Protein AF-A0A7W1GSH1-F1 (afdb_monomer_lite)

pLDDT: mean 82.61, std 15.24, range [41.59, 97.94]

Secondary structure (DSSP, 8-state):
---------SS--------HHHHHHHHHHHHHHHHTT----HHHHHHHHHHHHHHHHHHHHTT-

Sequence (64 aa):
MTTQAIVAPKKAKTTIYMAEEDERMLDEIFIKRLREKNKTDRSALLYEGIRLLFDKEITLSDHQ

Structure (mmCIF, N/CA/C/O backbone):
data_AF-A0A7W1GSH1-F1
#
_entry.id   AF-A0A7W1GSH1-F1
#
loop_
_atom_site.group_PDB
_atom_site.id
_atom_site.type_symbol
_atom_site.label_atom_id
_atom_site.label_alt_id
_atom_site.label_comp_id
_atom_site.label_asym_id
_atom_site.label_entity_id
_atom_site.label_seq_id
_atom_site.pdbx_PDB_ins_code
_atom_site.Cartn_x
_atom_site.Cartn_y
_atom_site.Cartn_z
_atom_site.occupancy
_atom_site.B_iso_or_equiv
_atom_site.auth_seq_id
_atom_site.auth_comp_id
_atom_site.auth_asym_id
_atom_site.auth_atom_id
_atom_site.pdbx_PDB_model_num
ATOM 1 N N . MET A 1 1 ? 23.088 -37.206 6.640 1.00 43.19 1 MET A N 1
ATOM 2 C CA . MET A 1 1 ? 22.909 -35.877 6.022 1.00 43.19 1 MET A CA 1
ATOM 3 C C . MET A 1 1 ? 21.487 -35.440 6.308 1.00 43.19 1 MET A C 1
ATOM 5 O O . MET A 1 1 ? 20.566 -36.059 5.797 1.00 43.19 1 MET A O 1
ATOM 9 N N . THR A 1 2 ? 21.299 -34.492 7.221 1.00 41.59 2 THR A N 1
ATOM 10 C CA . THR A 1 2 ? 19.964 -34.069 7.663 1.00 41.59 2 THR A CA 1
ATOM 11 C C . THR A 1 2 ? 19.517 -32.917 6.776 1.00 41.59 2 THR A C 1
ATOM 13 O O . THR A 1 2 ? 20.040 -31.812 6.890 1.00 41.59 2 THR A O 1
ATOM 16 N N . THR A 1 3 ? 18.594 -33.182 5.854 1.00 55.03 3 THR A N 1
ATOM 17 C CA . THR A 1 3 ? 17.985 -32.156 5.004 1.00 55.03 3 THR A CA 1
ATOM 18 C C . THR A 1 3 ? 17.127 -31.251 5.884 1.00 55.03 3 THR A C 1
ATOM 20 O O . THR A 1 3 ? 16.029 -31.630 6.287 1.00 55.03 3 THR A O 1
ATOM 23 N N . GLN A 1 4 ? 17.634 -30.066 6.231 1.00 52.88 4 GLN A N 1
ATOM 24 C CA . GLN A 1 4 ? 16.808 -29.015 6.818 1.00 52.88 4 GLN A CA 1
ATOM 25 C C . GLN A 1 4 ? 15.811 -28.549 5.756 1.00 52.88 4 GLN A C 1
ATOM 27 O O . GLN A 1 4 ? 16.193 -27.975 4.738 1.00 52.88 4 GLN A O 1
ATOM 32 N N . ALA A 1 5 ? 14.527 -28.812 5.991 1.00 57.53 5 ALA A N 1
ATOM 33 C CA . ALA A 1 5 ? 13.457 -28.182 5.241 1.00 57.53 5 ALA A CA 1
ATOM 34 C C . ALA A 1 5 ? 13.525 -26.672 5.500 1.00 57.53 5 ALA A C 1
ATOM 36 O O . ALA A 1 5 ? 13.270 -26.20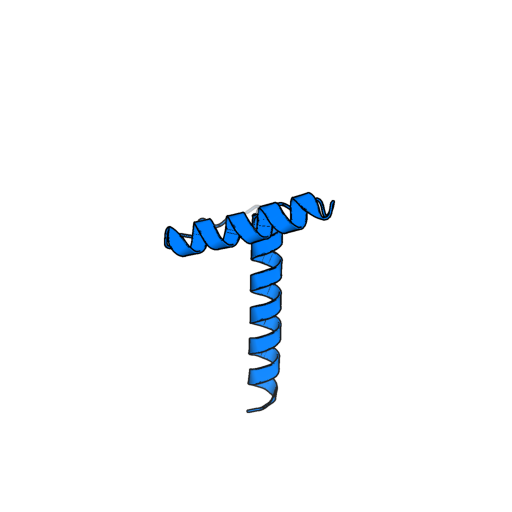6 6.611 1.00 57.53 5 ALA A O 1
ATOM 37 N N . ILE A 1 6 ? 13.911 -25.912 4.478 1.00 60.72 6 ILE A N 1
ATOM 38 C CA . ILE A 1 6 ? 13.884 -24.453 4.501 1.00 60.72 6 ILE A CA 1
ATOM 39 C C . ILE A 1 6 ? 12.404 -24.066 4.509 1.00 60.72 6 ILE A C 1
ATOM 41 O O . ILE A 1 6 ? 11.742 -24.066 3.473 1.00 60.72 6 ILE A O 1
ATOM 45 N N . VAL A 1 7 ? 11.849 -23.803 5.692 1.00 59.00 7 VAL A N 1
ATOM 46 C CA . VAL A 1 7 ? 10.499 -23.253 5.819 1.00 59.00 7 VAL A CA 1
ATOM 47 C C . VAL A 1 7 ? 10.567 -21.832 5.273 1.00 59.00 7 VAL A C 1
ATOM 49 O O . VAL A 1 7 ? 10.999 -20.914 5.969 1.00 59.00 7 VAL A O 1
ATOM 52 N N . ALA A 1 8 ? 10.209 -21.655 4.000 1.00 61.12 8 ALA A N 1
ATOM 53 C CA . ALA A 1 8 ? 10.145 -20.334 3.398 1.00 61.12 8 ALA A CA 1
ATOM 54 C C . ALA A 1 8 ? 9.223 -19.447 4.257 1.00 61.12 8 ALA A C 1
ATOM 56 O O . ALA A 1 8 ? 8.117 -19.874 4.617 1.00 61.12 8 ALA A O 1
ATOM 57 N N . PRO A 1 9 ? 9.652 -18.234 4.639 1.00 59.88 9 PRO A N 1
ATOM 58 C CA . PRO A 1 9 ? 8.800 -17.344 5.407 1.00 59.88 9 PRO A CA 1
ATOM 59 C C . PRO A 1 9 ? 7.527 -17.051 4.603 1.00 59.88 9 PRO A C 1
ATOM 61 O O . PRO A 1 9 ? 7.593 -16.614 3.459 1.00 59.88 9 PRO A O 1
ATOM 64 N N . LYS A 1 10 ? 6.354 -17.265 5.219 1.00 72.25 10 LYS A N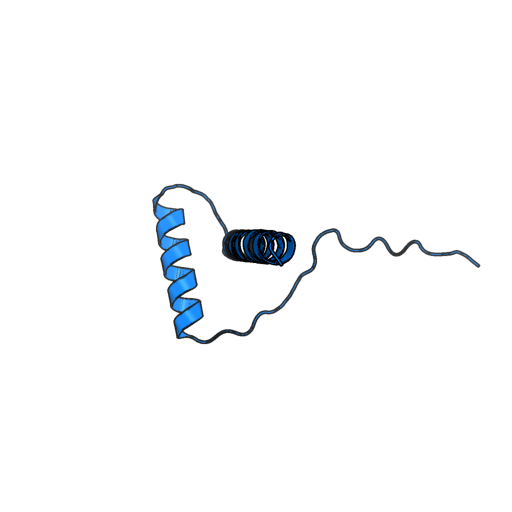 1
ATOM 65 C CA . LYS A 1 10 ? 5.020 -17.083 4.601 1.00 72.25 10 LYS A CA 1
ATOM 66 C C . LYS A 1 10 ? 4.774 -15.694 3.993 1.00 72.25 10 LYS A C 1
ATOM 68 O O . LYS A 1 10 ? 3.785 -15.514 3.291 1.00 72.25 10 LYS A O 1
ATOM 73 N N . LYS A 1 11 ? 5.601 -14.699 4.319 1.00 75.81 11 LYS A N 1
ATOM 74 C CA . LYS A 1 11 ? 5.480 -13.321 3.841 1.00 75.81 11 LYS A CA 1
ATOM 75 C C . LYS A 1 11 ? 6.857 -12.810 3.433 1.00 75.81 11 LYS A C 1
ATOM 77 O O . LYS A 1 11 ? 7.746 -12.714 4.281 1.00 75.81 11 LYS A O 1
ATOM 82 N N . ALA A 1 12 ? 7.012 -12.471 2.157 1.00 84.94 12 ALA A N 1
ATOM 83 C CA . ALA A 1 12 ? 8.176 -11.744 1.676 1.00 84.94 12 ALA A CA 1
ATOM 84 C C . ALA A 1 12 ? 8.120 -10.303 2.202 1.00 84.94 12 ALA A C 1
ATOM 86 O O . ALA A 1 12 ? 7.066 -9.667 2.182 1.00 84.94 12 ALA A O 1
ATOM 87 N N . LYS A 1 13 ? 9.252 -9.799 2.694 1.00 88.81 13 LYS A N 1
ATOM 88 C CA . LYS A 1 13 ? 9.437 -8.376 2.985 1.00 88.81 13 LYS A CA 1
ATOM 89 C C . LYS A 1 13 ? 10.273 -7.791 1.861 1.00 88.81 13 LYS A C 1
ATOM 91 O O . LYS A 1 13 ? 11.281 -8.386 1.494 1.00 88.81 13 LYS A O 1
ATOM 96 N N . THR A 1 14 ? 9.851 -6.652 1.334 1.00 89.81 14 THR A N 1
ATOM 97 C CA . THR A 1 14 ? 10.553 -5.960 0.256 1.00 89.81 14 THR A CA 1
ATOM 98 C C . THR A 1 14 ? 10.625 -4.472 0.562 1.00 89.81 14 THR A C 1
ATOM 100 O O . THR A 1 14 ? 9.725 -3.931 1.208 1.00 89.81 14 THR A O 1
ATOM 103 N N . THR A 1 15 ? 11.701 -3.834 0.115 1.00 93.19 15 THR A N 1
ATOM 104 C CA . THR A 1 15 ? 11.859 -2.380 0.151 1.00 93.19 15 THR A CA 1
ATOM 105 C C . THR A 1 15 ? 11.544 -1.851 -1.238 1.00 93.19 15 THR A C 1
ATOM 107 O O . THR A 1 15 ? 12.100 -2.339 -2.220 1.00 93.19 15 THR A O 1
ATOM 110 N N . ILE A 1 16 ? 10.655 -0.865 -1.317 1.00 91.19 16 ILE A N 1
ATOM 111 C CA . ILE A 1 16 ? 10.264 -0.221 -2.571 1.00 91.19 16 ILE A CA 1
ATOM 112 C C . ILE A 1 16 ? 10.791 1.208 -2.528 1.00 91.19 16 ILE A C 1
ATOM 114 O O . ILE A 1 16 ? 10.580 1.914 -1.545 1.00 91.19 16 ILE A O 1
ATOM 118 N N . TYR A 1 17 ? 11.486 1.606 -3.588 1.00 94.12 17 TYR A N 1
ATOM 119 C CA . TYR A 1 17 ? 11.902 2.986 -3.804 1.00 94.12 17 TYR A CA 1
ATOM 120 C C . TYR A 1 17 ? 10.909 3.629 -4.762 1.00 94.12 17 TYR A C 1
ATOM 122 O O . TYR A 1 17 ? 10.606 3.057 -5.808 1.00 94.12 17 TYR A O 1
ATOM 130 N N . MET A 1 18 ? 10.395 4.794 -4.395 1.00 94.44 18 MET A N 1
ATOM 131 C CA . MET A 1 18 ? 9.390 5.521 -5.161 1.00 94.44 18 MET A CA 1
ATOM 132 C C . MET A 1 18 ? 9.651 7.022 -5.075 1.00 94.44 18 MET A C 1
ATOM 134 O O . MET A 1 18 ? 10.379 7.470 -4.186 1.00 94.44 18 MET A O 1
ATOM 138 N N . ALA A 1 19 ? 9.132 7.774 -6.046 1.00 97.94 19 ALA A N 1
ATOM 139 C CA . ALA A 1 19 ? 9.278 9.221 -6.052 1.00 97.94 19 ALA A CA 1
ATOM 140 C C . ALA A 1 19 ? 8.490 9.839 -4.889 1.00 97.94 19 ALA A C 1
ATOM 142 O O . ALA A 1 19 ? 7.508 9.265 -4.412 1.00 97.94 19 ALA A O 1
ATOM 143 N N . GLU A 1 20 ? 8.903 11.025 -4.446 1.00 97.38 20 GLU A N 1
ATOM 144 C CA . GLU A 1 20 ? 8.243 11.709 -3.331 1.00 97.38 20 GLU A CA 1
ATOM 145 C C . GLU A 1 20 ? 6.776 12.026 -3.669 1.00 97.38 20 GLU A C 1
ATOM 147 O O . GLU A 1 20 ? 5.897 11.935 -2.814 1.00 97.38 20 GLU A O 1
ATOM 152 N N . GLU A 1 21 ? 6.482 12.336 -4.937 1.00 97.12 21 GLU A N 1
ATOM 153 C CA . GLU A 1 21 ? 5.116 12.520 -5.439 1.00 97.12 21 GLU A CA 1
ATOM 154 C C . GLU A 1 21 ? 4.244 11.278 -5.216 1.00 97.12 21 GLU A C 1
ATOM 156 O O . GLU A 1 21 ? 3.099 11.398 -4.773 1.00 97.12 21 GLU A O 1
ATOM 161 N N . ASP A 1 22 ? 4.791 10.094 -5.491 1.00 95.38 22 ASP A N 1
ATOM 162 C CA . ASP A 1 22 ? 4.068 8.828 -5.383 1.00 95.38 22 ASP A CA 1
ATOM 163 C C . ASP A 1 22 ? 3.838 8.444 -3.918 1.00 95.38 22 ASP A C 1
ATOM 165 O O . ASP A 1 22 ? 2.780 7.915 -3.566 1.00 95.38 22 ASP A O 1
ATOM 169 N N . GLU A 1 23 ? 4.806 8.736 -3.044 1.00 95.19 23 GLU A N 1
ATOM 170 C CA . GLU A 1 23 ? 4.663 8.533 -1.601 1.00 95.19 23 GLU A CA 1
ATOM 171 C C . GLU A 1 23 ? 3.569 9.442 -1.024 1.00 95.19 23 GLU A C 1
ATOM 173 O O . GLU A 1 23 ? 2.700 8.971 -0.283 1.00 95.19 23 GLU A O 1
ATOM 178 N N . ARG A 1 24 ? 3.529 10.717 -1.442 1.00 96.44 24 ARG A N 1
ATOM 179 C CA . ARG A 1 24 ? 2.457 11.652 -1.057 1.00 96.44 24 ARG A CA 1
ATOM 180 C C . ARG A 1 24 ? 1.085 11.158 -1.514 1.00 96.44 24 ARG A C 1
ATOM 182 O O . ARG A 1 24 ? 0.137 11.179 -0.730 1.00 96.44 24 ARG A O 1
ATOM 189 N N . MET A 1 25 ? 0.977 10.651 -2.742 1.00 95.44 25 MET A N 1
ATOM 190 C CA . MET A 1 25 ? -0.272 10.076 -3.248 1.00 95.44 25 MET A CA 1
ATOM 191 C C . MET A 1 25 ? -0.717 8.848 -2.430 1.00 95.44 25 MET A C 1
ATOM 193 O O . MET A 1 25 ? -1.899 8.718 -2.095 1.00 95.44 25 MET A O 1
ATOM 197 N N . LEU A 1 26 ? 0.209 7.950 -2.072 1.00 94.31 26 LEU A N 1
ATOM 198 C CA . LEU A 1 26 ? -0.091 6.792 -1.222 1.00 94.31 26 LEU A CA 1
ATOM 199 C C . LEU A 1 26 ? -0.613 7.227 0.156 1.00 94.31 26 LEU A C 1
ATOM 201 O O . LEU A 1 26 ? -1.572 6.642 0.672 1.00 94.31 26 LEU A O 1
ATOM 205 N N . ASP A 1 27 ? -0.016 8.268 0.731 1.00 94.56 27 ASP A N 1
ATOM 206 C CA . ASP A 1 27 ? -0.433 8.833 2.010 1.00 94.56 27 ASP A CA 1
ATOM 207 C C . ASP A 1 27 ? -1.836 9.450 1.955 1.00 94.56 27 ASP A C 1
ATOM 209 O O . ASP A 1 27 ? -2.634 9.235 2.870 1.00 94.56 27 ASP A O 1
ATOM 213 N N . GLU A 1 28 ? -2.198 10.141 0.873 1.00 95.31 28 GLU A N 1
ATOM 214 C CA . GLU A 1 28 ? -3.555 10.669 0.687 1.00 95.31 28 GLU A CA 1
ATOM 215 C C . GLU A 1 28 ? -4.611 9.554 0.664 1.00 95.31 28 GLU A C 1
ATOM 217 O O . GLU A 1 28 ? -5.644 9.645 1.341 1.00 95.31 28 GLU A O 1
ATOM 222 N N . ILE A 1 29 ? -4.335 8.464 -0.060 1.00 92.81 29 ILE A N 1
ATOM 223 C CA . ILE A 1 29 ? -5.213 7.286 -0.123 1.00 92.81 29 ILE A CA 1
ATOM 224 C C . ILE A 1 29 ? -5.335 6.642 1.261 1.00 92.81 29 ILE A C 1
ATOM 226 O O . ILE A 1 29 ? -6.439 6.308 1.709 1.00 92.81 29 ILE A O 1
ATOM 230 N N . PHE A 1 30 ? -4.209 6.494 1.957 1.00 93.50 30 PHE A N 1
ATOM 231 C CA . PHE A 1 30 ? -4.165 5.949 3.306 1.00 93.50 30 PHE A CA 1
ATOM 232 C C . PHE A 1 30 ? -5.000 6.777 4.289 1.00 93.50 30 PHE A C 1
ATOM 234 O O . PHE A 1 30 ? -5.854 6.226 4.991 1.00 93.50 30 PHE A O 1
ATOM 241 N N . ILE A 1 31 ? -4.824 8.101 4.295 1.00 93.19 31 ILE A N 1
ATOM 242 C CA . ILE A 1 31 ? -5.580 9.026 5.147 1.00 93.19 31 ILE A CA 1
ATOM 243 C C . ILE A 1 31 ? -7.076 8.936 4.842 1.00 93.19 31 ILE A C 1
ATOM 245 O O . ILE A 1 31 ? -7.891 8.896 5.769 1.00 93.19 31 ILE A O 1
ATOM 249 N N . LYS A 1 32 ? -7.455 8.878 3.560 1.00 91.81 32 LYS A N 1
ATOM 250 C CA . LYS A 1 32 ? -8.857 8.750 3.154 1.00 91.81 32 LYS A CA 1
ATOM 251 C C . LYS A 1 32 ? -9.488 7.472 3.715 1.00 91.81 32 LYS A C 1
ATOM 253 O O . LYS A 1 32 ? -10.516 7.556 4.386 1.00 91.81 32 LYS A O 1
ATOM 258 N N . ARG A 1 33 ? -8.847 6.311 3.537 1.00 90.00 33 ARG A N 1
ATOM 259 C CA . ARG A 1 33 ? -9.370 5.036 4.065 1.00 90.00 33 ARG A CA 1
ATOM 260 C C . ARG A 1 33 ? -9.429 4.999 5.589 1.00 90.00 33 ARG A C 1
ATOM 262 O O . ARG A 1 33 ? -10.385 4.467 6.155 1.00 90.00 33 ARG A O 1
ATOM 269 N N . LEU A 1 34 ? -8.451 5.610 6.257 1.00 88.06 34 LEU A N 1
ATOM 270 C CA . LEU A 1 34 ? -8.453 5.725 7.713 1.00 88.06 34 LEU A CA 1
ATOM 271 C C . LEU A 1 34 ? -9.672 6.522 8.210 1.00 88.06 34 LEU A C 1
ATOM 273 O O . LEU A 1 34 ? -10.321 6.117 9.176 1.00 88.06 34 LEU A O 1
ATOM 277 N N . ARG A 1 35 ? -10.022 7.621 7.526 1.00 89.25 35 ARG A N 1
ATOM 278 C CA . ARG A 1 35 ? -11.211 8.440 7.836 1.00 89.25 35 ARG A CA 1
ATOM 279 C C . ARG A 1 35 ? -12.523 7.692 7.596 1.00 89.25 35 ARG A C 1
ATOM 281 O O . ARG A 1 35 ? -13.464 7.866 8.364 1.00 89.25 35 ARG A O 1
ATOM 288 N N . GLU A 1 36 ? -12.566 6.808 6.605 1.00 91.56 36 GLU A N 1
ATOM 289 C CA . GLU A 1 36 ? -13.714 5.939 6.301 1.00 91.56 36 GLU A CA 1
ATOM 290 C C . GLU A 1 36 ? -13.889 4.778 7.311 1.00 91.56 36 GLU A C 1
ATOM 292 O O . GLU A 1 36 ? -14.700 3.880 7.098 1.00 91.56 36 GLU A O 1
ATOM 297 N N . LYS A 1 37 ? -13.150 4.788 8.437 1.00 78.00 37 LYS A N 1
ATOM 298 C CA . LYS A 1 37 ? -13.089 3.725 9.464 1.00 78.00 37 LYS A CA 1
ATOM 299 C C . LYS A 1 37 ? -12.631 2.367 8.929 1.00 78.00 37 LYS A C 1
ATOM 301 O O . LYS A 1 37 ? -12.754 1.354 9.622 1.00 78.00 37 LYS A O 1
ATOM 306 N N . ASN A 1 38 ? -12.039 2.348 7.742 1.00 74.62 38 ASN A N 1
ATOM 307 C CA . ASN A 1 38 ? -11.519 1.144 7.133 1.00 74.62 38 ASN A CA 1
ATOM 308 C C . ASN A 1 38 ? -10.065 0.974 7.584 1.00 74.62 38 ASN A C 1
ATOM 310 O O . ASN A 1 38 ? -9.135 1.422 6.914 1.00 74.62 38 ASN A O 1
ATOM 314 N N . LYS A 1 39 ? -9.879 0.419 8.794 1.00 73.00 39 LYS A N 1
ATOM 315 C CA . LYS A 1 39 ? -8.553 0.189 9.392 1.00 73.00 39 LYS A CA 1
ATOM 316 C C . LYS A 1 39 ? -7.682 -0.585 8.398 1.00 73.00 39 LYS A C 1
ATOM 318 O O . LYS A 1 39 ? -7.862 -1.783 8.214 1.00 73.00 39 LYS A O 1
ATOM 323 N N . THR A 1 40 ? -6.745 0.118 7.779 1.00 84.00 40 THR A N 1
ATOM 324 C CA . THR A 1 40 ? -5.808 -0.410 6.788 1.00 84.00 40 THR A CA 1
ATOM 325 C C . THR A 1 40 ? -4.400 0.008 7.183 1.00 84.00 40 THR A C 1
ATOM 327 O O . THR A 1 40 ? -4.226 0.958 7.945 1.00 84.00 40 THR A O 1
ATOM 330 N N . ASP A 1 41 ? -3.396 -0.686 6.665 1.00 89.75 41 ASP A N 1
ATOM 331 C CA . ASP A 1 41 ? -2.003 -0.248 6.691 1.00 89.75 41 ASP A CA 1
ATOM 332 C C . ASP A 1 41 ? -1.503 0.001 5.258 1.00 89.75 41 ASP A C 1
ATOM 334 O O . ASP A 1 41 ? -2.149 -0.405 4.287 1.00 89.75 41 ASP A O 1
ATOM 338 N N . ARG A 1 42 ? -0.368 0.697 5.110 1.00 90.62 42 ARG A N 1
ATOM 339 C CA . ARG A 1 42 ? 0.214 1.003 3.790 1.00 90.62 42 ARG A CA 1
ATOM 340 C C . ARG A 1 42 ? 0.566 -0.261 2.997 1.00 90.62 42 ARG A C 1
ATOM 342 O O . ARG A 1 42 ? 0.401 -0.283 1.783 1.00 90.62 42 ARG A O 1
ATOM 349 N N . SER A 1 43 ? 0.995 -1.328 3.669 1.00 90.69 43 SER A N 1
ATOM 350 C CA . SER A 1 43 ? 1.340 -2.595 3.011 1.00 90.69 43 SER A CA 1
ATOM 351 C C . SER A 1 43 ? 0.094 -3.286 2.461 1.00 90.69 43 SER A C 1
ATOM 353 O O . SER A 1 43 ? 0.152 -3.869 1.384 1.00 90.69 43 SER A O 1
ATOM 355 N N . ALA A 1 44 ? -1.039 -3.197 3.163 1.00 90.56 44 ALA A N 1
ATOM 356 C CA . ALA A 1 44 ? -2.323 -3.698 2.677 1.00 90.56 44 ALA A CA 1
ATOM 357 C C . ALA A 1 44 ? -2.797 -2.949 1.419 1.00 90.56 44 ALA A C 1
ATOM 359 O O . ALA A 1 44 ? -3.260 -3.589 0.477 1.00 90.56 44 ALA A O 1
ATOM 360 N N . LEU A 1 45 ? -2.614 -1.622 1.367 1.00 91.94 45 LEU A N 1
ATOM 361 C CA . LEU A 1 45 ? -2.899 -0.819 0.167 1.00 91.94 45 LEU A CA 1
ATOM 362 C C . LEU A 1 45 ? -2.037 -1.244 -1.023 1.00 91.94 45 LEU A C 1
ATOM 364 O O . LEU A 1 45 ? -2.552 -1.464 -2.116 1.00 91.94 45 LEU A O 1
ATOM 368 N N . LEU A 1 46 ? -0.729 -1.388 -0.799 1.00 92.94 46 LEU A N 1
ATOM 369 C CA . LEU A 1 46 ? 0.210 -1.823 -1.832 1.00 92.94 46 LEU A CA 1
ATOM 370 C C . LEU A 1 46 ? -0.117 -3.235 -2.324 1.00 92.94 46 LEU A C 1
ATOM 372 O O . LEU A 1 46 ? -0.126 -3.477 -3.527 1.00 92.94 46 LEU A O 1
ATOM 376 N N . TYR A 1 47 ? -0.439 -4.156 -1.414 1.00 91.19 47 TYR A N 1
ATOM 377 C CA . TYR A 1 47 ? -0.842 -5.515 -1.768 1.00 91.19 47 TYR A CA 1
ATOM 378 C C . TYR A 1 47 ? -2.111 -5.535 -2.629 1.00 91.19 47 TYR A C 1
ATOM 380 O O . TYR A 1 47 ? -2.164 -6.253 -3.625 1.00 91.19 47 TYR A O 1
ATOM 388 N N . GLU A 1 48 ? -3.116 -4.730 -2.281 1.00 91.56 48 GLU A N 1
ATOM 389 C CA . GLU A 1 48 ? -4.336 -4.602 -3.078 1.00 91.56 48 GLU A CA 1
ATOM 390 C C . GLU A 1 48 ? -4.045 -4.036 -4.470 1.00 91.56 48 GLU A C 1
ATOM 392 O O . GLU A 1 48 ? -4.510 -4.600 -5.458 1.00 91.56 48 GLU A O 1
ATOM 397 N N . GLY A 1 49 ? -3.232 -2.979 -4.558 1.00 91.19 49 GLY A N 1
ATOM 398 C CA . GLY A 1 49 ? -2.807 -2.403 -5.833 1.00 91.19 49 GLY A CA 1
ATOM 399 C C . GLY A 1 49 ? -2.084 -3.419 -6.718 1.00 91.19 49 GLY A C 1
ATOM 400 O O . GLY A 1 49 ? -2.438 -3.576 -7.883 1.00 91.19 49 GLY A O 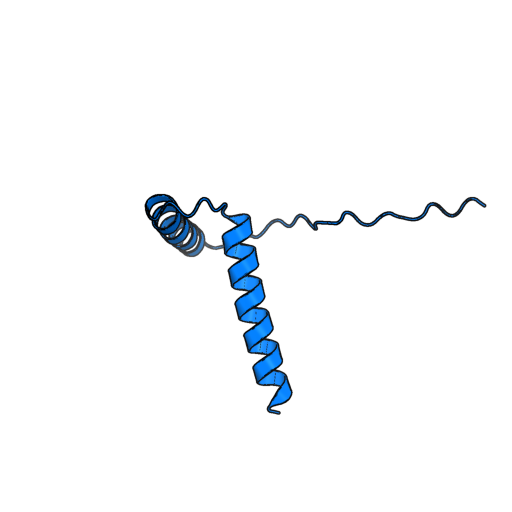1
ATOM 401 N N . ILE A 1 50 ? -1.134 -4.172 -6.153 1.00 91.88 50 ILE A N 1
ATOM 402 C CA . ILE A 1 50 ? -0.416 -5.244 -6.862 1.00 91.88 50 ILE A CA 1
ATOM 403 C C . ILE A 1 50 ? -1.389 -6.319 -7.349 1.00 91.88 50 ILE A C 1
ATOM 405 O O . ILE A 1 50 ? -1.288 -6.754 -8.492 1.00 91.88 50 ILE A O 1
ATOM 409 N N . ARG A 1 51 ? -2.350 -6.732 -6.514 1.00 92.56 51 ARG A N 1
ATOM 410 C CA . ARG A 1 51 ? -3.344 -7.741 -6.897 1.00 92.56 51 ARG A CA 1
ATOM 411 C C . ARG A 1 51 ? -4.208 -7.265 -8.065 1.00 92.56 51 ARG A C 1
ATOM 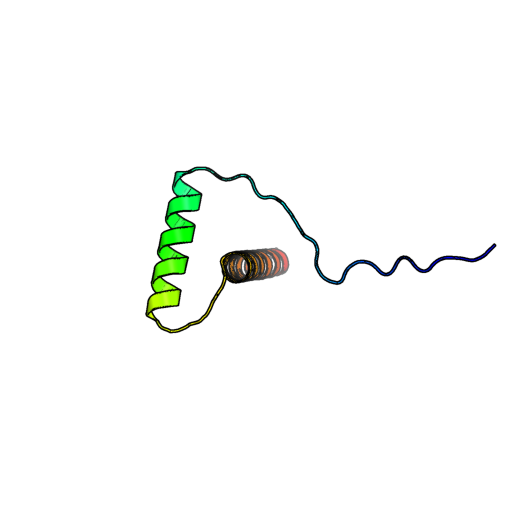413 O O . ARG A 1 51 ? -4.388 -8.008 -9.018 1.00 92.56 51 ARG A O 1
ATOM 420 N N . LEU A 1 52 ? -4.687 -6.021 -8.019 1.00 92.62 52 LEU A N 1
ATOM 421 C CA . LEU A 1 52 ? -5.490 -5.433 -9.097 1.00 92.62 52 LEU A CA 1
ATOM 422 C C . LEU A 1 52 ? -4.702 -5.309 -10.409 1.00 92.62 52 LEU A C 1
ATOM 424 O O . LEU A 1 52 ? -5.261 -5.531 -11.482 1.00 92.62 52 LEU A O 1
ATOM 428 N N . LEU A 1 53 ? -3.414 -4.961 -10.331 1.00 91.88 53 LEU A N 1
ATOM 429 C CA . LEU A 1 53 ? -2.530 -4.917 -11.497 1.00 91.88 53 LEU A CA 1
ATOM 430 C C . LEU A 1 53 ? -2.310 -6.313 -12.082 1.00 91.88 53 LEU A C 1
ATOM 432 O O . LEU A 1 53 ? -2.467 -6.493 -13.285 1.00 91.88 53 LEU A O 1
ATOM 436 N N . PHE A 1 54 ? -2.027 -7.298 -11.233 1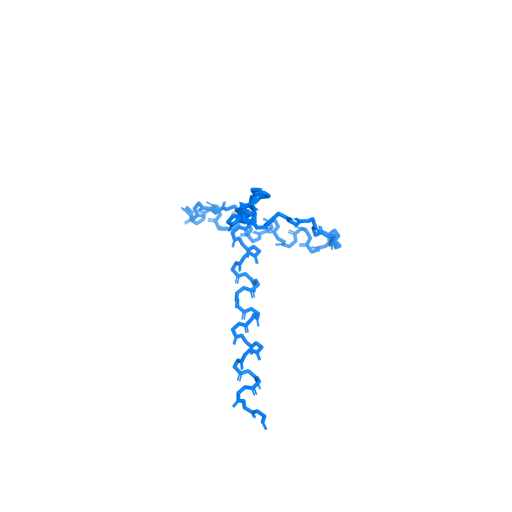.00 91.56 54 PHE A N 1
ATOM 437 C CA . PHE A 1 54 ? -1.843 -8.687 -11.641 1.00 91.56 54 PHE A CA 1
ATOM 438 C C . PHE A 1 54 ? -3.099 -9.271 -12.302 1.00 91.56 54 PHE A C 1
ATOM 440 O O . PHE A 1 54 ? -3.016 -9.843 -13.386 1.00 91.56 54 PHE A O 1
ATOM 447 N N . ASP A 1 55 ? -4.273 -9.066 -11.697 1.00 90.06 55 ASP A N 1
ATOM 448 C CA . ASP A 1 55 ? -5.554 -9.523 -12.251 1.00 90.06 55 ASP A CA 1
ATOM 449 C C . ASP A 1 55 ? -5.802 -8.903 -13.639 1.00 90.06 55 ASP A C 1
ATOM 451 O O . ASP A 1 55 ? -6.257 -9.578 -14.567 1.00 90.06 55 ASP A O 1
ATOM 455 N N . LYS A 1 56 ? -5.453 -7.620 -13.812 1.00 90.12 56 LYS A N 1
ATOM 456 C CA . LYS A 1 56 ? -5.542 -6.921 -15.099 1.00 90.12 56 LYS A CA 1
ATOM 457 C C . LYS A 1 56 ? -4.562 -7.487 -16.131 1.00 90.12 56 LYS A C 1
ATOM 459 O O . LYS A 1 56 ? -4.953 -7.665 -17.281 1.00 90.12 56 LYS A O 1
ATOM 464 N N . GLU A 1 57 ? -3.317 -7.757 -15.746 1.00 88.38 57 GLU A N 1
ATOM 465 C CA . GLU A 1 57 ? -2.298 -8.332 -16.634 1.00 88.38 57 GLU A CA 1
ATOM 466 C C . GLU A 1 57 ? -2.667 -9.744 -17.100 1.00 88.38 57 GLU A C 1
ATOM 468 O O . GLU A 1 57 ? -2.545 -10.038 -18.289 1.00 88.38 57 GLU A O 1
ATOM 473 N N . ILE A 1 58 ? -3.188 -10.595 -16.208 1.00 84.94 58 ILE A N 1
ATOM 474 C CA . ILE A 1 58 ? -3.672 -11.932 -16.583 1.00 84.94 58 ILE A CA 1
ATOM 475 C C . ILE A 1 58 ? -4.858 -11.828 -17.536 1.00 84.94 58 ILE A C 1
ATOM 477 O O . ILE A 1 58 ? -4.848 -12.450 -18.593 1.00 84.94 58 ILE A O 1
ATOM 481 N N . THR A 1 59 ? -5.846 -10.992 -17.209 1.00 75.81 59 THR A N 1
ATOM 482 C CA . THR A 1 59 ? -7.029 -10.817 -18.065 1.00 75.81 59 THR A CA 1
ATOM 483 C C . THR A 1 59 ? -6.645 -10.329 -19.468 1.00 75.81 59 THR A C 1
ATOM 485 O O . THR A 1 59 ? -7.259 -10.721 -20.453 1.00 75.81 59 THR A O 1
ATOM 488 N N . LEU A 1 60 ? -5.616 -9.483 -19.583 1.00 70.50 60 LEU A N 1
ATOM 489 C CA . LEU A 1 60 ? -5.091 -9.033 -20.876 1.00 70.50 60 LEU A CA 1
ATOM 490 C C . LEU A 1 60 ? -4.330 -10.135 -21.626 1.00 70.50 60 LEU A C 1
ATOM 492 O O . LEU A 1 60 ? -4.359 -10.153 -22.854 1.00 70.50 60 LEU A O 1
ATOM 496 N N . SER A 1 61 ? -3.667 -11.035 -20.902 1.00 66.19 61 SER A N 1
ATOM 497 C CA . SER A 1 61 ? -2.886 -12.139 -21.471 1.00 66.19 61 SER A CA 1
ATOM 498 C C . SER A 1 61 ? -3.772 -13.254 -22.036 1.00 66.19 61 SER A C 1
ATOM 500 O O . SER A 1 61 ? -3.410 -13.863 -23.034 1.00 66.19 61 SER A O 1
ATOM 502 N N . ASP A 1 62 ? -4.956 -13.476 -21.458 1.00 60.72 62 ASP A N 1
ATOM 503 C CA . ASP A 1 62 ? -5.929 -14.481 -21.925 1.00 60.72 62 ASP A CA 1
ATOM 504 C C . ASP A 1 62 ? -6.721 -14.041 -23.180 1.00 60.72 62 ASP A C 1
ATOM 506 O O . ASP A 1 62 ? -7.516 -14.807 -23.730 1.00 60.72 62 ASP A O 1
ATOM 510 N N . HIS A 1 63 ? -6.530 -12.799 -23.641 1.00 57.25 63 HIS A N 1
ATOM 511 C CA . HIS A 1 63 ? -7.192 -12.223 -24.818 1.00 57.25 63 HIS A CA 1
ATOM 512 C C . HIS A 1 63 ? -6.243 -11.958 -26.005 1.00 57.25 63 HIS A C 1
ATOM 514 O O . HIS A 1 63 ? -6.649 -11.291 -26.961 1.00 57.25 63 HIS A O 1
ATOM 520 N N . GLN A 1 64 ? -5.008 -12.472 -25.960 1.00 48.00 64 GLN A N 1
ATOM 521 C CA . GLN A 1 64 ? -4.064 -12.502 -27.089 1.00 4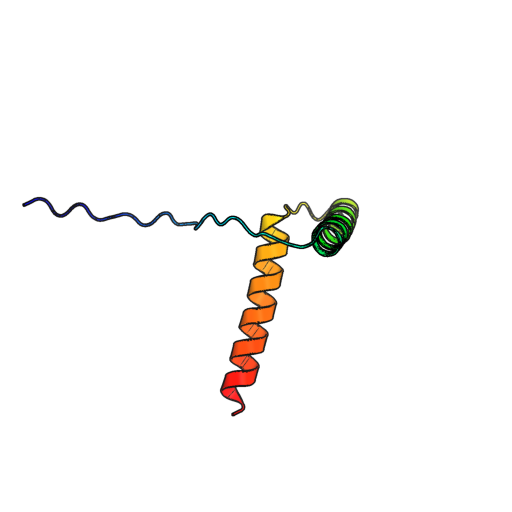8.00 64 GLN A CA 1
ATOM 522 C C . GLN A 1 64 ? -3.958 -13.906 -27.684 1.00 48.00 64 GLN A C 1
ATOM 524 O O . GLN A 1 64 ? -3.797 -13.984 -28.923 1.00 48.00 64 GLN A O 1
#

Radius of gyration: 17.29 Å; chains: 1; bounding box: 37×48×37 Å

Foldseek 3Di:
DDDDDPPPPPDDDDDDDDDPVVVVVLVVVVVVCVVVVNDDDSVRVVVVVVVVVVVVVVVVVVVD